Protein AF-A0A3D5NQ49-F1 (afdb_monomer_lite)

Foldseek 3Di:
DPVQQADWDWDDDDNDTDIDRSVLQVKDWPVVVLVVQVVCPCVPPDPVVVVVCVVVVDDDDRDTDIDTRVVSVVVSVVVVVVVNVVVD

Secondary structure (DSSP, 8-state):
--GGGG-EEEEEETTEEEEEEGGGGT-EE-HHHHHHHHHTTTTTS-HHHHHHHHHHT----PPP-EE--HHHHHHHHHHHHHHHHTT-

pLDDT: mean 79.15, std 9.9, range [38.62, 90.81]

Radius of gyration: 21.01 Å; chains: 1; bounding box: 43×22×59 Å

Sequence (88 aa):
MNKLKGHTINISAKDKVFPLTLEKLEIVLDSDKLADNAINYGKDLSDEEKLRKIGSAEEADISISFGHNEEKITEFVQSVAKEVNQEA

Structure (mmCIF, N/CA/C/O backbone):
data_AF-A0A3D5NQ49-F1
#
_entry.id   AF-A0A3D5NQ49-F1
#
loop_
_atom_site.group_PDB
_atom_site.id
_atom_site.type_symbol
_atom_site.label_atom_id
_atom_site.label_alt_id
_atom_site.label_comp_id
_atom_site.label_asym_id
_atom_site.label_entity_id
_atom_site.label_seq_id
_atom_site.pdbx_PDB_ins_code
_atom_site.Cartn_x
_atom_site.Cartn_y
_atom_site.Cartn_z
_atom_site.occupancy
_atom_site.B_iso_or_equiv
_atom_site.auth_seq_id
_atom_si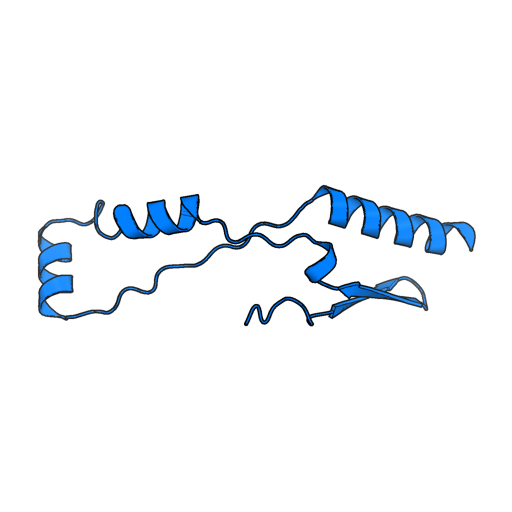te.auth_comp_id
_atom_site.auth_asym_id
_atom_site.auth_atom_id
_atom_site.pdbx_PDB_model_num
ATOM 1 N N . MET A 1 1 ? -10.826 0.153 -14.417 1.00 38.62 1 MET A N 1
ATOM 2 C CA . MET A 1 1 ? -11.647 -0.175 -13.226 1.00 38.62 1 MET A CA 1
ATOM 3 C C . MET A 1 1 ? -10.711 -0.478 -12.070 1.00 38.62 1 MET A C 1
ATOM 5 O O . MET A 1 1 ? -9.914 -1.401 -12.176 1.00 38.62 1 MET A O 1
ATOM 9 N N . ASN A 1 2 ? -10.756 0.330 -11.013 1.00 52.97 2 ASN A N 1
ATOM 10 C CA . ASN A 1 2 ? -9.852 0.225 -9.870 1.00 52.97 2 ASN A CA 1
ATOM 11 C C . ASN A 1 2 ? -10.329 -0.932 -8.961 1.00 52.97 2 ASN A C 1
ATOM 13 O O . ASN A 1 2 ? -11.197 -0.733 -8.112 1.00 52.97 2 ASN A O 1
ATOM 17 N N . LYS A 1 3 ? -9.854 -2.167 -9.211 1.00 56.59 3 LYS A N 1
ATOM 18 C CA . LYS A 1 3 ? -10.338 -3.413 -8.561 1.00 56.59 3 LYS A CA 1
ATOM 19 C C . LYS A 1 3 ? -10.180 -3.423 -7.029 1.00 56.59 3 LYS A C 1
ATOM 21 O O . LYS A 1 3 ? -10.822 -4.224 -6.356 1.00 56.59 3 LYS A O 1
ATOM 26 N N . LEU A 1 4 ? -9.380 -2.514 -6.474 1.00 62.19 4 LEU A N 1
ATOM 27 C CA . LEU A 1 4 ? -9.137 -2.377 -5.035 1.00 62.19 4 LEU A CA 1
ATOM 28 C C . LEU A 1 4 ? -10.307 -1.752 -4.256 1.00 62.19 4 LEU A C 1
ATOM 30 O O . LEU A 1 4 ? -10.428 -2.001 -3.062 1.00 62.19 4 LEU A O 1
ATOM 34 N N . LYS A 1 5 ? -11.207 -0.999 -4.909 1.00 63.19 5 LY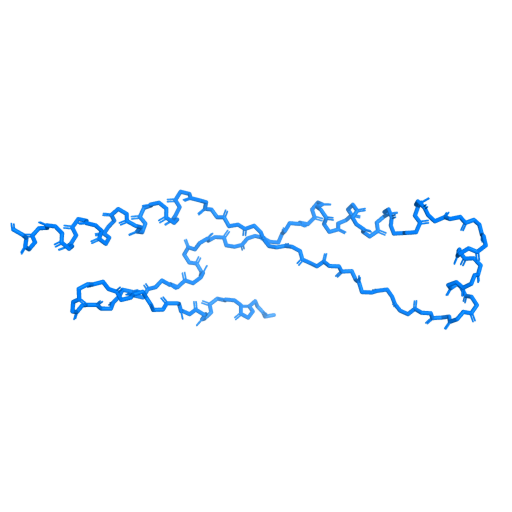S A N 1
ATOM 35 C CA . LYS A 1 5 ? -12.264 -0.233 -4.215 1.00 63.19 5 LYS A CA 1
ATOM 36 C C . LYS A 1 5 ? -13.281 -1.087 -3.442 1.00 63.19 5 LYS A C 1
ATOM 38 O O . LYS A 1 5 ? -13.869 -0.608 -2.485 1.00 63.19 5 LYS A O 1
ATOM 43 N N . GLY A 1 6 ? -13.470 -2.350 -3.824 1.00 66.81 6 GLY A N 1
ATOM 44 C CA . GLY A 1 6 ? -14.427 -3.259 -3.176 1.00 66.81 6 GLY A CA 1
ATOM 45 C C . GLY A 1 6 ? -13.816 -4.264 -2.200 1.00 66.81 6 GLY A C 1
ATOM 46 O O . GLY A 1 6 ? -14.533 -5.133 -1.717 1.00 66.81 6 GLY A O 1
ATOM 47 N N . HIS A 1 7 ? -12.505 -4.212 -1.953 1.00 80.44 7 HIS A N 1
ATOM 48 C CA . HIS A 1 7 ? -11.850 -5.194 -1.093 1.00 80.44 7 HIS A CA 1
ATOM 49 C C . HIS A 1 7 ? -11.958 -4.778 0.374 1.00 80.44 7 HIS A C 1
ATOM 51 O O . HIS A 1 7 ? -11.562 -3.675 0.757 1.00 80.44 7 HIS A O 1
ATOM 57 N N . THR A 1 8 ? -12.485 -5.687 1.188 1.00 85.19 8 THR A N 1
ATOM 58 C CA . THR A 1 8 ? -12.620 -5.523 2.634 1.00 85.19 8 THR A CA 1
ATOM 59 C C . THR A 1 8 ? -11.779 -6.574 3.336 1.00 85.19 8 THR A C 1
ATOM 61 O O . THR A 1 8 ? -11.870 -7.763 3.034 1.00 85.19 8 THR A O 1
ATOM 64 N N . ILE A 1 9 ? -10.969 -6.124 4.285 1.00 85.94 9 ILE A N 1
ATOM 65 C CA . ILE A 1 9 ? -10.235 -6.972 5.216 1.00 85.94 9 ILE A CA 1
ATOM 66 C C . ILE A 1 9 ? -11.042 -7.015 6.509 1.00 85.94 9 ILE A C 1
ATOM 68 O O . ILE A 1 9 ? -11.367 -5.974 7.070 1.00 85.94 9 ILE A O 1
ATOM 72 N N . ASN A 1 10 ? -11.376 -8.211 6.982 1.00 88.69 10 ASN A N 1
ATOM 73 C CA . ASN A 1 10 ? -12.084 -8.388 8.246 1.00 88.69 10 ASN A CA 1
ATOM 74 C C . ASN A 1 10 ? -11.067 -8.614 9.366 1.00 88.69 10 ASN A C 1
ATOM 76 O O . ASN A 1 10 ? -10.384 -9.637 9.383 1.00 88.69 10 ASN A O 1
ATOM 80 N N . ILE A 1 11 ? -10.975 -7.670 10.301 1.00 86.88 11 ILE A N 1
ATOM 81 C CA . ILE A 1 11 ? -10.120 -7.780 11.483 1.00 86.88 11 ILE A CA 1
ATOM 82 C C . ILE A 1 11 ? -1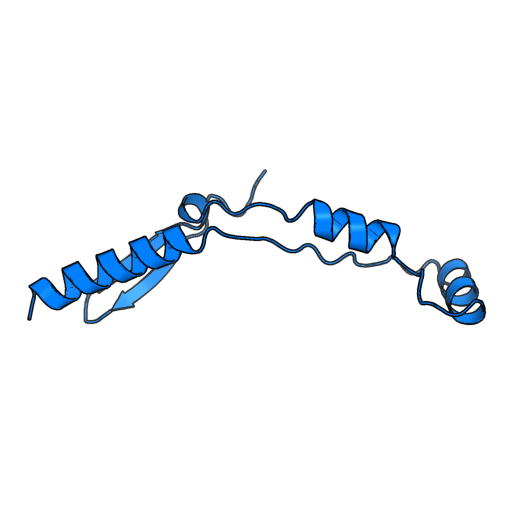0.979 -8.265 12.646 1.00 86.88 11 ILE A C 1
ATOM 84 O O . ILE A 1 11 ? -11.976 -7.637 12.980 1.00 86.88 11 ILE A O 1
ATOM 88 N N . SER A 1 12 ? -10.609 -9.383 13.265 1.00 87.25 12 SER A N 1
ATOM 89 C CA . SER A 1 12 ? -11.316 -9.890 14.448 1.00 87.25 12 SER A CA 1
ATOM 90 C C . SER A 1 12 ? -10.577 -9.468 15.715 1.00 87.25 12 SER A C 1
ATOM 92 O O . SER A 1 12 ? -9.368 -9.675 15.814 1.00 87.25 12 SER A O 1
ATOM 94 N N . ALA A 1 13 ? -11.291 -8.884 16.677 1.00 84.94 13 ALA A N 1
ATOM 95 C CA . ALA A 1 13 ? -10.755 -8.537 17.991 1.00 84.94 13 ALA A CA 1
ATOM 96 C C . ALA A 1 13 ? -11.802 -8.825 19.077 1.00 84.94 13 ALA A C 1
ATOM 98 O O . ALA A 1 13 ? -12.954 -8.398 18.965 1.00 84.94 13 ALA A O 1
ATOM 99 N N . LYS A 1 14 ? -11.393 -9.560 20.125 1.00 84.25 14 LYS A N 1
ATOM 100 C CA . LYS A 1 14 ? -12.308 -10.236 21.065 1.00 84.25 14 LYS A CA 1
ATOM 101 C C . LYS A 1 14 ? -13.352 -11.058 20.285 1.00 84.25 14 LYS A C 1
ATOM 103 O O . LYS A 1 14 ? -12.963 -11.887 19.468 1.00 84.25 14 LYS A O 1
ATOM 108 N N . ASP A 1 15 ? -14.638 -10.768 20.479 1.00 85.38 15 ASP A N 1
ATOM 109 C CA . ASP A 1 15 ? -15.774 -11.461 19.859 1.00 85.38 15 ASP A CA 1
ATOM 110 C C . ASP A 1 15 ? -16.433 -10.641 18.733 1.00 85.38 15 ASP A C 1
ATOM 112 O O . ASP A 1 15 ? -17.561 -10.917 18.321 1.00 85.38 15 ASP A O 1
ATOM 116 N N . LYS A 1 16 ? -15.749 -9.598 18.239 1.00 85.69 16 LYS A N 1
ATOM 117 C CA . LYS A 1 16 ? -16.259 -8.686 17.207 1.00 85.69 16 LYS A CA 1
ATOM 118 C C . LYS A 1 16 ? -15.388 -8.697 15.958 1.00 85.69 16 LYS A C 1
ATOM 120 O O . LYS A 1 16 ? -14.175 -8.902 16.013 1.00 85.69 16 LYS A O 1
ATOM 125 N N . VAL A 1 17 ? -16.030 -8.426 14.824 1.00 89.62 17 VAL A N 1
ATOM 126 C CA . VAL A 1 17 ? -15.387 -8.294 13.514 1.00 89.62 17 VAL A CA 1
ATOM 127 C C . VAL A 1 17 ? -15.489 -6.845 13.052 1.00 89.62 17 VAL A C 1
ATOM 129 O O . VAL A 1 17 ? -16.580 -6.290 12.956 1.00 89.62 17 VAL A O 1
ATOM 132 N N . PHE A 1 18 ? -14.341 -6.259 12.730 1.00 89.81 18 PHE A N 1
ATOM 133 C CA . PHE A 1 18 ? -14.173 -4.891 12.267 1.00 89.81 18 PHE A CA 1
ATOM 134 C C . PHE A 1 18 ? -13.762 -4.898 10.787 1.00 89.81 18 PHE A C 1
ATOM 136 O O . PHE A 1 18 ? -12.626 -5.263 10.464 1.00 89.81 18 PHE A O 1
ATOM 143 N N . PRO A 1 19 ? -14.665 -4.530 9.865 1.00 89.31 19 PRO A N 1
ATOM 144 C CA . PRO A 1 19 ? -14.354 -4.485 8.443 1.00 89.31 19 PRO A CA 1
ATOM 145 C C . PRO A 1 19 ? -13.557 -3.221 8.084 1.00 89.31 19 PRO A C 1
ATOM 147 O O . PRO A 1 19 ? -14.025 -2.093 8.264 1.00 89.31 19 PRO A O 1
ATOM 150 N N . LEU A 1 20 ? -12.374 -3.408 7.500 1.00 86.56 20 LEU A N 1
ATOM 151 C CA . LEU A 1 20 ? -11.555 -2.361 6.895 1.00 86.56 20 LEU A CA 1
ATOM 152 C C . LEU A 1 20 ? -11.660 -2.436 5.369 1.00 86.56 20 LEU A C 1
ATOM 154 O O . LEU A 1 20 ? -11.107 -3.331 4.733 1.00 86.56 20 LEU A O 1
ATOM 158 N N . THR A 1 21 ? -12.364 -1.483 4.766 1.00 86.88 21 THR A N 1
ATOM 159 C CA . THR A 1 21 ? -12.439 -1.358 3.304 1.00 86.88 21 THR A CA 1
ATOM 160 C C . THR A 1 21 ? -11.211 -0.622 2.781 1.00 86.88 21 THR A C 1
ATOM 162 O O . THR A 1 21 ? -10.939 0.496 3.215 1.00 86.88 21 THR A O 1
ATOM 165 N N . LEU A 1 22 ? -10.508 -1.211 1.810 1.00 81.38 22 LEU A N 1
ATOM 166 C CA . LEU A 1 22 ? -9.274 -0.663 1.235 1.00 81.38 22 LEU A CA 1
ATOM 167 C C . LEU A 1 22 ? -9.454 0.717 0.584 1.00 81.38 22 LEU A C 1
ATOM 169 O O . LEU A 1 22 ? -8.508 1.494 0.529 1.00 81.38 22 LEU A O 1
ATOM 173 N N . GLU A 1 23 ? -10.667 1.071 0.151 1.00 80.75 23 GLU A N 1
ATOM 174 C CA . GL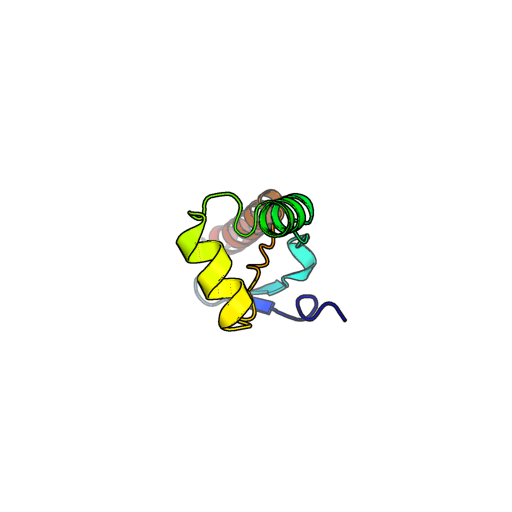U A 1 23 ? -10.975 2.424 -0.334 1.00 80.75 23 GLU A CA 1
ATOM 175 C C . GLU A 1 23 ? -10.757 3.508 0.738 1.00 80.75 23 GLU A C 1
ATOM 177 O O . GLU A 1 23 ? -10.368 4.624 0.404 1.00 80.75 23 GLU A O 1
ATOM 182 N N . LYS A 1 24 ? -10.927 3.177 2.026 1.00 81.19 24 LYS A N 1
ATOM 183 C CA . LYS A 1 24 ? -10.691 4.109 3.142 1.00 81.19 24 LYS A CA 1
ATOM 184 C C . LYS A 1 24 ? -9.208 4.363 3.420 1.00 81.19 24 LYS A C 1
ATOM 186 O O . LYS A 1 24 ? -8.896 5.287 4.160 1.00 81.19 24 LYS A O 1
ATOM 191 N N . LEU A 1 25 ? -8.315 3.546 2.858 1.00 81.31 25 LEU A N 1
ATOM 192 C CA . LEU A 1 25 ? -6.866 3.678 3.029 1.00 81.31 25 LEU A CA 1
ATOM 193 C C . LEU A 1 25 ? -6.227 4.631 2.016 1.00 81.31 25 LEU A C 1
ATOM 195 O O . LEU A 1 25 ? -5.004 4.754 2.009 1.00 81.31 25 LEU A O 1
ATOM 199 N N . GLU A 1 26 ? -7.040 5.265 1.160 1.00 81.25 26 GLU A N 1
ATOM 200 C CA . GLU A 1 26 ? -6.580 6.210 0.137 1.00 81.25 26 GLU A CA 1
ATOM 201 C C . GLU A 1 26 ? -5.414 5.621 -0.665 1.00 81.25 26 GLU A C 1
ATOM 203 O O . GLU A 1 26 ? -4.341 6.203 -0.762 1.00 81.25 26 GLU A O 1
ATOM 208 N N . ILE A 1 27 ? -5.603 4.406 -1.191 1.00 77.69 27 ILE A N 1
ATOM 209 C CA . ILE A 1 27 ? -4.544 3.706 -1.919 1.00 77.69 27 ILE A CA 1
ATOM 210 C C . ILE A 1 27 ? -4.206 4.488 -3.188 1.00 77.69 27 ILE A C 1
ATOM 212 O O . ILE A 1 27 ? -5.050 4.644 -4.078 1.00 77.69 27 ILE A O 1
ATOM 216 N N . VAL A 1 28 ? -2.954 4.929 -3.285 1.00 79.12 28 VAL A N 1
ATOM 217 C CA . VAL A 1 28 ? -2.429 5.655 -4.442 1.00 79.12 28 VAL A CA 1
ATOM 218 C C . VAL A 1 28 ? -1.381 4.792 -5.133 1.00 79.12 28 VAL A C 1
ATOM 220 O O . VAL A 1 28 ? -0.539 4.158 -4.496 1.00 79.12 28 VAL A O 1
ATOM 223 N N . LEU A 1 29 ? -1.452 4.747 -6.463 1.00 75.81 29 LEU A N 1
ATOM 224 C CA . LEU A 1 29 ? -0.387 4.182 -7.280 1.00 75.81 29 LEU A CA 1
ATOM 225 C C . LEU A 1 29 ? 0.853 5.065 -7.140 1.00 75.81 29 LEU A C 1
ATOM 227 O O . LEU A 1 29 ? 0.792 6.251 -7.469 1.00 75.81 29 LEU A O 1
ATOM 231 N N . ASP A 1 30 ? 1.969 4.476 -6.720 1.00 80.38 30 ASP A N 1
ATOM 232 C CA . ASP A 1 30 ? 3.256 5.165 -6.684 1.00 80.38 30 ASP A CA 1
ATOM 233 C C . ASP A 1 30 ? 3.788 5.318 -8.119 1.00 80.38 30 ASP A C 1
ATOM 235 O O . ASP A 1 30 ? 4.526 4.482 -8.647 1.00 80.38 30 ASP A O 1
ATOM 239 N N . SER A 1 31 ? 3.280 6.349 -8.795 1.00 75.88 31 SER A N 1
ATOM 240 C CA . SER A 1 31 ? 3.514 6.592 -10.221 1.00 75.88 31 SER A CA 1
ATOM 241 C C . SER A 1 31 ? 4.945 7.047 -10.483 1.00 75.88 31 SER A C 1
ATOM 243 O O . SER A 1 31 ? 5.499 6.708 -11.527 1.00 75.88 31 SER A O 1
ATOM 245 N N . ASP A 1 32 ? 5.552 7.744 -9.521 1.00 78.62 32 ASP A N 1
ATOM 246 C CA . ASP A 1 32 ? 6.939 8.198 -9.595 1.00 78.62 32 ASP A CA 1
ATOM 247 C C . ASP A 1 32 ? 7.886 6.999 -9.529 1.00 78.62 32 ASP A C 1
ATOM 249 O O . ASP A 1 32 ? 8.710 6.809 -10.422 1.00 78.62 32 ASP A O 1
ATOM 253 N N . LYS A 1 33 ? 7.685 6.094 -8.563 1.00 78.56 33 LYS A N 1
ATOM 254 C CA . LYS A 1 33 ? 8.475 4.860 -8.474 1.00 78.56 33 LYS A CA 1
ATOM 255 C C . LYS A 1 33 ? 8.256 3.933 -9.668 1.00 78.56 33 LYS A C 1
ATOM 257 O O . LYS A 1 33 ? 9.189 3.259 -10.105 1.00 78.56 33 LYS A O 1
ATOM 262 N N . LEU A 1 34 ? 7.037 3.882 -10.210 1.00 80.06 34 LEU A N 1
ATOM 263 C CA . LEU A 1 34 ? 6.749 3.125 -11.429 1.00 80.06 34 LEU A CA 1
ATOM 264 C C . LEU A 1 34 ? 7.505 3.700 -12.636 1.00 80.06 34 LEU A C 1
ATOM 266 O O . LEU A 1 34 ? 8.107 2.938 -13.394 1.00 80.06 34 LEU A O 1
ATOM 270 N N . ALA A 1 35 ? 7.493 5.025 -12.802 1.00 79.56 35 ALA A N 1
ATOM 271 C CA . ALA A 1 35 ? 8.224 5.707 -13.863 1.00 79.56 35 ALA A CA 1
ATOM 272 C C . ALA A 1 35 ? 9.739 5.511 -13.713 1.00 79.56 35 ALA A C 1
ATOM 274 O O . ALA A 1 35 ? 10.403 5.167 -14.690 1.00 79.56 35 ALA A O 1
ATOM 275 N N . ASP A 1 36 ? 10.271 5.629 -12.495 1.00 82.62 36 ASP A N 1
ATOM 276 C CA . ASP A 1 36 ? 11.685 5.393 -12.206 1.00 82.62 36 ASP A CA 1
ATOM 277 C C . ASP A 1 36 ? 12.102 3.953 -12.518 1.00 82.62 36 ASP A C 1
ATOM 279 O O . ASP A 1 36 ? 13.135 3.737 -13.154 1.00 82.62 36 ASP A O 1
ATOM 283 N N . ASN A 1 37 ? 11.294 2.960 -12.137 1.00 79.06 37 ASN A N 1
ATOM 284 C CA . ASN A 1 37 ? 11.564 1.559 -12.462 1.00 79.06 37 ASN A CA 1
ATOM 285 C C . ASN A 1 37 ? 11.535 1.304 -13.975 1.00 79.06 37 ASN A C 1
ATOM 287 O O . ASN A 1 37 ? 12.362 0.549 -14.481 1.00 79.06 37 ASN A O 1
ATOM 291 N N . ALA A 1 38 ? 10.601 1.929 -14.698 1.00 78.31 38 ALA A N 1
ATOM 292 C CA . ALA A 1 38 ? 10.482 1.777 -16.145 1.00 78.31 38 ALA A CA 1
ATOM 293 C C . ALA A 1 38 ? 11.646 2.446 -16.895 1.00 78.31 38 ALA A C 1
ATOM 295 O O . ALA A 1 38 ? 12.226 1.843 -17.794 1.00 78.31 38 ALA A O 1
ATOM 296 N N . ILE A 1 39 ? 12.020 3.672 -16.512 1.00 78.19 39 ILE A N 1
ATOM 297 C CA . ILE A 1 39 ? 13.101 4.436 -17.154 1.00 78.19 39 ILE A CA 1
ATOM 298 C C . ILE A 1 39 ? 14.470 3.824 -16.848 1.00 78.19 39 ILE A C 1
ATOM 300 O O . ILE A 1 39 ? 15.337 3.787 -17.720 1.00 78.19 39 ILE A O 1
ATOM 304 N N . ASN A 1 40 ? 14.683 3.334 -15.624 1.00 80.44 40 ASN A N 1
ATOM 305 C CA . ASN A 1 40 ? 15.942 2.696 -15.243 1.00 80.44 40 ASN A CA 1
ATOM 306 C C . ASN A 1 40 ? 15.982 1.196 -15.586 1.00 80.44 40 ASN A C 1
ATOM 308 O O . ASN A 1 40 ? 16.979 0.536 -15.282 1.00 80.44 40 ASN A O 1
ATOM 312 N N . TYR A 1 41 ? 14.951 0.644 -16.238 1.00 78.69 41 TYR A N 1
ATOM 313 C CA . TYR A 1 41 ? 14.944 -0.762 -16.626 1.00 78.69 41 TYR A CA 1
ATOM 314 C C . TYR A 1 41 ? 16.136 -1.076 -17.538 1.00 78.69 41 TYR A C 1
ATOM 316 O O . TYR A 1 41 ? 16.289 -0.526 -18.627 1.00 78.69 41 TYR A O 1
ATOM 324 N N . GLY A 1 42 ? 17.012 -1.965 -17.073 1.00 73.50 42 GLY A N 1
ATOM 325 C CA . GLY A 1 42 ? 18.210 -2.360 -17.805 1.00 73.50 42 GLY A CA 1
ATOM 326 C C . GLY A 1 42 ? 19.376 -1.368 -17.748 1.00 73.50 42 GLY A C 1
ATOM 327 O O . GLY A 1 42 ? 20.405 -1.629 -18.370 1.00 73.50 42 GLY A O 1
ATOM 328 N N . LYS A 1 43 ? 19.264 -0.261 -16.999 1.00 81.88 43 LYS A N 1
ATOM 329 C CA . LYS A 1 43 ? 20.339 0.736 -16.856 1.00 81.88 43 LYS A CA 1
ATOM 330 C C . LYS A 1 43 ? 21.591 0.151 -16.204 1.00 81.88 43 LYS A C 1
ATOM 332 O O . LYS A 1 43 ? 22.690 0.393 -16.697 1.00 81.88 43 LYS A O 1
ATOM 337 N N . ASP A 1 44 ? 21.400 -0.669 -15.175 1.00 82.81 44 ASP A N 1
ATOM 338 C CA . ASP A 1 44 ? 22.481 -1.299 -14.406 1.00 82.81 44 ASP A CA 1
ATOM 339 C C . ASP A 1 44 ? 22.979 -2.624 -15.013 1.00 82.81 44 ASP A C 1
ATOM 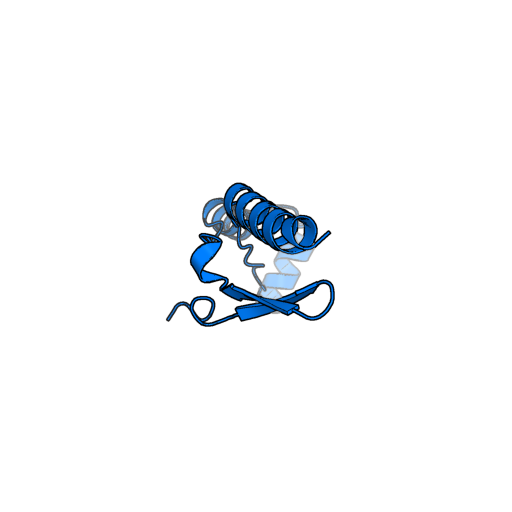341 O O . ASP A 1 44 ? 23.870 -3.262 -14.459 1.00 82.81 44 ASP A O 1
ATOM 345 N N . LEU A 1 45 ? 22.422 -3.054 -16.153 1.00 82.12 45 LEU A N 1
ATOM 346 C CA . LEU A 1 45 ? 22.866 -4.265 -16.846 1.00 82.12 45 LEU A CA 1
ATOM 347 C C . LEU A 1 45 ? 24.158 -4.016 -17.628 1.00 82.12 45 LEU A C 1
ATOM 349 O O . LEU A 1 45 ? 24.339 -2.960 -18.250 1.00 82.12 45 LEU A O 1
ATOM 353 N N . SER A 1 46 ? 25.015 -5.035 -17.673 1.00 84.50 46 SER A N 1
ATOM 354 C CA . SER A 1 46 ? 26.168 -5.053 -18.572 1.00 84.50 46 SER A CA 1
ATOM 355 C C . SER A 1 46 ? 25.735 -5.112 -20.044 1.00 84.50 46 SER A C 1
ATOM 357 O O . SER A 1 46 ? 24.613 -5.509 -20.376 1.00 84.50 46 SER A O 1
ATOM 359 N N . ASP A 1 47 ? 26.624 -4.716 -20.955 1.00 85.19 47 ASP A N 1
ATOM 360 C CA . ASP A 1 47 ? 26.324 -4.689 -22.393 1.00 85.19 47 ASP A CA 1
ATOM 361 C C . ASP A 1 47 ? 25.966 -6.080 -22.945 1.00 85.19 47 ASP A C 1
ATOM 363 O O . ASP A 1 47 ? 25.082 -6.212 -23.792 1.00 85.19 47 ASP A O 1
ATOM 367 N N . GLU A 1 48 ? 26.590 -7.130 -22.409 1.00 85.31 48 GLU A N 1
ATOM 368 C CA . GLU A 1 48 ? 26.322 -8.520 -22.783 1.00 85.31 48 GLU A CA 1
ATOM 369 C C . GLU A 1 48 ? 24.919 -8.972 -22.335 1.00 85.31 48 GLU A C 1
ATOM 371 O O . GLU A 1 48 ? 24.187 -9.619 -23.088 1.00 85.31 48 GLU A O 1
ATOM 376 N N . GLU A 1 49 ? 24.480 -8.552 -21.146 1.00 81.69 49 GLU A N 1
ATOM 377 C CA . GLU A 1 49 ? 23.133 -8.828 -20.633 1.00 81.69 49 GLU A CA 1
ATOM 378 C C . GLU A 1 49 ? 22.046 -8.071 -21.402 1.00 81.69 49 GLU A C 1
ATOM 380 O O . GLU A 1 49 ? 20.981 -8.634 -21.674 1.00 81.69 49 GLU A O 1
ATOM 385 N N . LYS A 1 50 ? 22.317 -6.820 -21.798 1.00 82.00 50 LYS A N 1
ATOM 386 C CA . LYS A 1 50 ? 21.419 -6.027 -22.655 1.00 82.00 50 LYS A CA 1
ATOM 387 C C . LYS A 1 50 ? 21.226 -6.699 -24.011 1.00 82.00 50 LYS A C 1
ATOM 389 O O . LYS A 1 50 ? 20.089 -6.884 -24.445 1.00 82.00 50 LYS A O 1
ATOM 394 N N . LEU A 1 51 ? 22.319 -7.115 -24.655 1.00 81.38 51 LEU A N 1
ATOM 395 C CA . LEU A 1 51 ? 22.276 -7.818 -25.941 1.00 81.38 51 LEU A CA 1
ATOM 396 C C . LEU A 1 51 ? 21.518 -9.143 -25.839 1.00 81.38 51 LEU A C 1
ATOM 398 O O . LEU A 1 51 ? 20.694 -9.441 -26.705 1.00 81.38 51 LEU A O 1
ATOM 402 N N . ARG A 1 52 ? 21.736 -9.907 -24.761 1.00 82.38 52 ARG A N 1
ATOM 403 C CA . ARG A 1 52 ? 21.002 -11.153 -24.515 1.00 82.38 52 ARG A CA 1
ATOM 404 C C . ARG A 1 52 ? 19.500 -10.909 -24.387 1.00 82.38 52 ARG A C 1
ATOM 406 O O . ARG A 1 52 ? 18.737 -11.630 -25.017 1.00 82.38 52 ARG A O 1
ATOM 413 N N . LYS A 1 53 ? 19.084 -9.890 -23.626 1.00 76.56 53 LYS A N 1
ATOM 414 C CA . LYS A 1 53 ? 17.665 -9.545 -23.434 1.00 76.56 53 LYS A CA 1
ATOM 415 C C . LYS A 1 53 ? 16.977 -9.063 -24.711 1.00 76.56 53 LYS A C 1
ATOM 417 O O . LYS A 1 53 ? 15.836 -9.437 -24.960 1.00 76.56 53 LYS A O 1
ATOM 422 N N . ILE A 1 54 ? 17.670 -8.278 -25.541 1.00 78.06 54 ILE A N 1
ATOM 423 C CA . ILE A 1 54 ? 17.156 -7.869 -26.860 1.00 78.06 54 ILE A CA 1
ATOM 424 C C . ILE A 1 54 ? 17.004 -9.095 -27.770 1.00 78.06 54 ILE A C 1
ATOM 426 O O . ILE A 1 54 ? 15.981 -9.248 -28.432 1.00 78.06 54 ILE A O 1
ATOM 430 N N . GLY A 1 55 ? 18.006 -9.979 -27.786 1.00 79.44 55 GLY A N 1
ATOM 431 C CA . GLY A 1 55 ? 18.010 -11.179 -28.624 1.00 79.44 55 GLY A CA 1
ATOM 432 C C . GLY A 1 55 ? 16.998 -12.248 -28.204 1.00 79.44 55 GLY A C 1
ATOM 433 O O . GLY A 1 55 ? 16.536 -13.002 -29.058 1.00 79.44 55 GLY A O 1
ATOM 434 N N . SER A 1 56 ? 16.637 -12.316 -26.919 1.00 79.25 56 SER A N 1
ATOM 435 C CA . SER A 1 56 ? 15.649 -13.268 -26.398 1.00 79.25 56 SER A CA 1
ATOM 436 C C . SER A 1 56 ? 14.207 -12.760 -26.439 1.00 79.25 56 SER A C 1
ATOM 438 O O . SER A 1 56 ? 13.302 -13.553 -26.188 1.00 79.25 56 SER A O 1
ATOM 440 N N . ALA A 1 57 ? 13.987 -11.474 -26.749 1.00 69.31 57 ALA A N 1
ATOM 441 C CA . ALA A 1 57 ? 12.681 -10.815 -26.654 1.00 69.31 57 ALA A CA 1
ATOM 442 C C . ALA A 1 57 ? 11.981 -11.071 -25.302 1.00 69.31 57 ALA A C 1
ATOM 444 O O . ALA A 1 57 ? 10.763 -11.232 -25.244 1.00 69.31 57 ALA A O 1
ATOM 445 N N . GLU A 1 58 ? 12.756 -11.144 -24.214 1.00 72.06 58 GLU A N 1
ATOM 446 C CA . GLU A 1 58 ? 12.204 -11.316 -22.869 1.00 72.06 58 GLU A CA 1
ATOM 447 C C . GLU A 1 58 ? 11.331 -10.113 -22.508 1.00 72.06 58 GLU A C 1
ATOM 449 O O . GLU A 1 58 ? 11.820 -8.984 -22.408 1.00 72.06 58 GLU A O 1
ATOM 454 N N . GLU A 1 59 ? 10.043 -10.363 -22.272 1.00 70.38 59 GLU A N 1
ATOM 455 C CA . GLU A 1 59 ? 9.166 -9.366 -21.675 1.00 70.38 59 GLU A CA 1
ATOM 456 C C . GLU A 1 59 ? 9.624 -9.065 -20.245 1.00 70.38 59 GLU A C 1
ATOM 458 O O . GLU A 1 59 ? 10.015 -9.944 -19.471 1.00 70.38 59 GLU A O 1
ATOM 463 N N . ALA A 1 60 ? 9.617 -7.780 -19.914 1.00 68.38 60 ALA A N 1
ATOM 464 C CA . ALA A 1 60 ? 10.017 -7.282 -18.618 1.00 68.38 60 ALA A CA 1
ATOM 465 C C . ALA A 1 60 ? 8.789 -7.085 -17.734 1.00 68.38 60 ALA A C 1
ATOM 467 O O . ALA A 1 60 ? 7.982 -6.190 -17.989 1.00 68.38 60 ALA A O 1
ATOM 468 N N . ASP A 1 61 ? 8.690 -7.854 -16.654 1.00 72.19 61 ASP A N 1
ATOM 469 C CA . ASP A 1 61 ? 7.708 -7.571 -15.614 1.00 72.19 61 ASP A CA 1
ATOM 470 C C . ASP A 1 61 ? 8.134 -6.322 -14.834 1.00 72.19 61 ASP A C 1
ATOM 472 O O . ASP A 1 61 ? 9.120 -6.322 -14.091 1.00 72.19 61 ASP A O 1
ATOM 476 N N . ILE A 1 62 ? 7.384 -5.233 -15.003 1.00 71.19 62 ILE A N 1
ATOM 477 C CA . ILE A 1 62 ? 7.574 -4.013 -14.218 1.00 71.19 62 ILE A CA 1
ATOM 478 C C . ILE A 1 62 ? 6.728 -4.129 -12.953 1.00 71.19 62 ILE A C 1
ATOM 480 O O . ILE A 1 62 ? 5.498 -4.187 -13.003 1.00 71.19 62 ILE A O 1
ATOM 484 N N . SER A 1 63 ? 7.397 -4.149 -11.802 1.00 70.56 63 SER A N 1
ATOM 485 C CA . SER A 1 63 ? 6.720 -4.207 -10.510 1.00 70.56 63 SER A CA 1
ATOM 486 C C . SER A 1 63 ? 5.961 -2.911 -10.231 1.00 70.56 63 SER A C 1
ATOM 488 O O . SER A 1 63 ? 6.532 -1.817 -10.229 1.00 70.56 63 SER A O 1
ATOM 490 N N . ILE A 1 64 ? 4.665 -3.053 -9.957 1.00 72.25 64 ILE A N 1
ATOM 491 C CA . ILE A 1 64 ? 3.779 -1.960 -9.567 1.00 72.25 64 ILE A CA 1
ATOM 492 C C . ILE A 1 64 ? 3.703 -1.926 -8.040 1.00 72.25 64 ILE A C 1
ATOM 494 O O . ILE A 1 64 ? 3.339 -2.915 -7.407 1.00 72.25 64 ILE A O 1
ATOM 498 N N . SER A 1 65 ? 4.028 -0.777 -7.446 1.00 75.50 65 SER A N 1
ATOM 499 C CA . SER A 1 65 ? 3.905 -0.542 -6.003 1.00 75.50 65 SER A CA 1
ATOM 500 C C . SER A 1 65 ? 2.715 0.369 -5.702 1.00 75.50 65 SER A C 1
ATOM 502 O O . SER A 1 65 ? 2.470 1.344 -6.411 1.00 75.50 65 SER A O 1
ATOM 504 N N . PHE A 1 66 ? 1.991 0.063 -4.628 1.00 75.94 66 PHE A N 1
ATOM 505 C CA . PHE A 1 66 ? 0.894 0.887 -4.125 1.00 75.94 66 PHE A CA 1
ATOM 506 C C . PHE A 1 66 ? 1.264 1.444 -2.751 1.00 75.94 66 PHE A C 1
ATOM 508 O O . PHE A 1 66 ? 1.703 0.693 -1.879 1.00 75.94 66 PHE A O 1
ATOM 515 N N . GLY A 1 67 ? 1.076 2.748 -2.569 1.00 81.00 67 GLY A N 1
ATOM 516 C CA . GLY A 1 67 ? 1.134 3.409 -1.270 1.00 81.00 67 GLY A CA 1
ATOM 517 C C . GLY A 1 67 ? -0.241 3.440 -0.603 1.00 81.00 67 GLY A C 1
ATOM 518 O O . GLY A 1 67 ? -1.270 3.268 -1.262 1.00 81.00 67 GLY A O 1
ATOM 519 N N . HIS A 1 68 ? -0.263 3.667 0.706 1.00 82.31 68 HIS A N 1
ATOM 520 C CA . HIS A 1 68 ? -1.486 3.887 1.477 1.00 82.31 68 HIS A CA 1
ATOM 521 C C . HIS A 1 68 ? -1.256 4.981 2.521 1.00 82.31 68 HIS A C 1
ATOM 523 O O . HIS A 1 68 ? -0.119 5.247 2.908 1.00 82.31 68 HIS A O 1
ATOM 529 N N . ASN A 1 69 ? -2.338 5.599 2.988 1.00 85.75 69 ASN A N 1
ATOM 530 C CA . ASN A 1 69 ? -2.276 6.600 4.042 1.00 85.75 69 ASN A CA 1
ATOM 531 C C . ASN A 1 69 ? -2.156 5.920 5.424 1.00 85.75 69 ASN A C 1
ATOM 533 O O . ASN A 1 69 ? -3.109 5.306 5.912 1.00 85.75 69 ASN A O 1
ATOM 537 N N . GLU A 1 70 ? -0.983 6.022 6.058 1.00 85.62 70 GLU A N 1
ATOM 538 C CA . GLU A 1 70 ? -0.707 5.434 7.381 1.00 85.62 70 GLU A CA 1
ATOM 539 C C . GLU A 1 70 ? -1.582 6.029 8.499 1.00 85.62 70 GLU A C 1
ATOM 541 O O . GLU A 1 70 ? -1.947 5.327 9.451 1.00 85.62 70 GLU A O 1
ATOM 546 N N . GLU A 1 71 ? -1.991 7.296 8.378 1.00 88.19 71 GLU A N 1
ATOM 547 C CA . GLU A 1 71 ? -2.877 7.941 9.353 1.00 88.19 71 GLU A CA 1
ATOM 548 C C . GLU A 1 71 ? -4.240 7.248 9.376 1.00 88.19 71 GLU A C 1
ATOM 550 O O . GLU A 1 71 ? -4.781 6.989 10.448 1.00 88.19 71 GLU A O 1
ATOM 555 N N . LYS A 1 72 ? -4.756 6.839 8.209 1.00 85.88 72 LYS A N 1
ATOM 556 C CA . LYS A 1 72 ? -6.037 6.121 8.098 1.00 85.88 72 LYS A CA 1
ATOM 557 C C . LYS A 1 72 ? -5.991 4.745 8.758 1.00 85.88 72 LYS A C 1
ATOM 559 O O . LYS A 1 72 ? -6.980 4.317 9.355 1.00 85.88 72 LYS A O 1
ATOM 564 N N . ILE A 1 73 ? -4.845 4.062 8.697 1.00 87.00 73 ILE A N 1
ATOM 565 C CA . ILE A 1 73 ? -4.638 2.811 9.441 1.00 87.00 73 ILE A CA 1
ATOM 566 C C . ILE A 1 73 ? -4.616 3.092 10.943 1.00 87.00 73 ILE A C 1
ATOM 568 O O . ILE A 1 73 ? -5.268 2.387 11.713 1.00 87.00 73 ILE A O 1
ATOM 572 N N . THR A 1 74 ? -3.907 4.137 11.361 1.00 90.19 74 THR A N 1
ATOM 573 C CA . THR A 1 74 ? -3.799 4.517 12.773 1.00 90.19 74 THR A CA 1
ATOM 574 C C . THR A 1 74 ? -5.161 4.893 13.360 1.00 90.19 74 THR A C 1
ATOM 576 O O . THR A 1 74 ? -5.530 4.377 14.416 1.00 90.19 74 THR A O 1
ATOM 579 N N . GLU A 1 75 ? -5.945 5.714 12.656 1.00 89.94 75 GLU A N 1
ATOM 580 C CA . GLU A 1 75 ? -7.324 6.072 13.015 1.00 89.94 75 GLU A CA 1
ATOM 581 C C . GLU A 1 75 ? -8.198 4.821 13.178 1.00 89.94 75 GLU A C 1
ATOM 583 O O . GLU A 1 75 ? -8.922 4.682 14.169 1.00 89.94 75 GLU A O 1
ATOM 588 N N . PHE A 1 76 ? -8.098 3.872 12.240 1.00 89.50 76 PHE A N 1
ATOM 589 C CA . PHE A 1 76 ? -8.834 2.614 12.316 1.00 89.50 76 PHE A CA 1
ATOM 590 C C . PHE A 1 76 ? -8.443 1.804 13.559 1.00 89.50 76 PHE A C 1
ATOM 592 O O . PHE A 1 76 ? -9.318 1.422 14.338 1.00 89.50 76 PHE A O 1
ATOM 599 N N . VAL A 1 77 ? -7.147 1.591 13.801 1.00 89.00 77 VAL A N 1
ATOM 600 C CA . VAL A 1 77 ? -6.663 0.830 14.967 1.00 89.00 77 VAL A CA 1
ATOM 601 C C . VAL A 1 77 ? -7.099 1.487 16.278 1.00 89.00 77 VAL A C 1
ATOM 603 O O . VAL A 1 77 ? -7.556 0.794 17.188 1.00 89.00 77 VAL A O 1
ATOM 606 N N . GLN A 1 78 ? -7.022 2.816 16.375 1.00 90.81 78 GLN A N 1
ATOM 607 C CA . GLN A 1 78 ? -7.485 3.554 17.551 1.00 90.81 78 GLN A CA 1
ATOM 608 C C . GLN A 1 78 ? -8.995 3.408 17.770 1.00 90.81 78 GLN A C 1
ATOM 610 O O . GLN A 1 78 ? -9.428 3.248 18.913 1.00 90.81 78 GLN A O 1
ATOM 615 N N . SER A 1 79 ? -9.798 3.422 16.700 1.00 88.31 79 SER A N 1
ATOM 616 C CA . SER A 1 79 ? -11.248 3.215 16.798 1.00 88.31 79 SER A CA 1
ATOM 617 C C . SER A 1 79 ? -11.593 1.825 17.343 1.00 88.31 79 SER A C 1
ATOM 619 O O . SER A 1 79 ? -12.372 1.719 18.291 1.00 88.31 79 SER A O 1
ATOM 621 N N . VAL A 1 80 ? -10.922 0.780 16.843 1.00 88.88 80 VAL A N 1
ATOM 622 C CA . VAL A 1 80 ? -11.074 -0.598 17.332 1.00 88.88 80 VAL A CA 1
ATOM 623 C C . VAL A 1 80 ? -10.649 -0.690 18.795 1.00 88.88 80 VAL A C 1
ATOM 625 O O . VAL A 1 80 ? -11.389 -1.224 19.616 1.00 88.88 80 VAL A O 1
ATOM 628 N N . ALA A 1 81 ? -9.490 -0.129 19.153 1.00 87.31 81 ALA A N 1
ATOM 629 C CA . ALA A 1 81 ? -9.001 -0.139 20.529 1.00 87.31 81 ALA A CA 1
ATOM 630 C C . ALA A 1 81 ? -9.976 0.557 21.490 1.00 87.31 81 ALA A C 1
ATOM 632 O O . ALA A 1 81 ? -10.212 0.059 22.588 1.00 87.31 81 ALA A O 1
ATOM 633 N N . LYS A 1 82 ? -10.574 1.682 21.082 1.00 87.62 82 LYS A N 1
ATOM 634 C CA . LYS A 1 82 ? -11.573 2.395 21.884 1.00 87.62 82 LYS A CA 1
ATOM 635 C C . LYS A 1 82 ? -12.829 1.553 22.098 1.00 87.62 82 LYS A C 1
ATOM 637 O O . LYS A 1 82 ? -13.264 1.435 23.237 1.00 87.62 82 LYS A O 1
ATOM 642 N N . GLU A 1 83 ? -13.383 0.952 21.049 1.00 84.44 83 GLU A N 1
ATOM 643 C CA . GLU A 1 83 ? -14.583 0.111 21.171 1.00 84.44 83 GLU A CA 1
ATOM 644 C C . GLU A 1 83 ? -14.329 -1.150 22.003 1.00 84.44 83 GLU A C 1
ATOM 646 O O . GLU A 1 83 ? -15.151 -1.525 22.834 1.00 84.44 83 GLU A O 1
ATOM 651 N N . VAL A 1 84 ? -13.166 -1.776 21.832 1.00 84.81 84 VAL A N 1
ATOM 652 C CA . VAL A 1 84 ? -12.776 -2.978 22.577 1.00 84.81 84 VAL A CA 1
ATOM 653 C C . VAL A 1 84 ? -12.494 -2.671 24.054 1.00 84.81 84 VAL A C 1
ATOM 655 O O . VA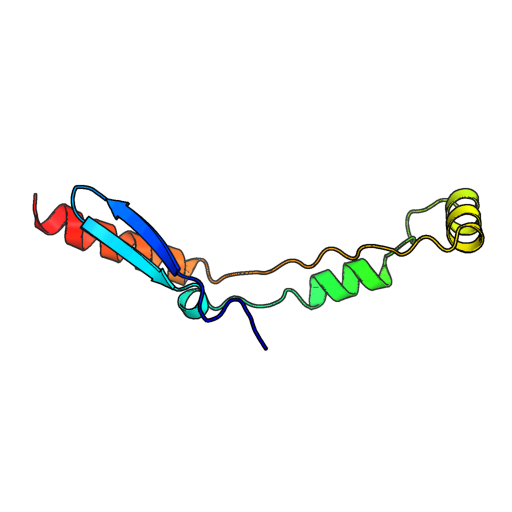L A 1 84 ? -12.815 -3.498 24.910 1.00 84.81 84 VAL A O 1
ATOM 658 N N . ASN A 1 85 ? -11.903 -1.513 24.371 1.00 78.31 85 ASN A N 1
ATOM 659 C CA . ASN A 1 85 ? -11.553 -1.123 25.744 1.00 78.31 85 ASN A CA 1
ATOM 660 C C . ASN A 1 85 ? -12.696 -0.441 26.507 1.00 78.31 85 ASN A C 1
ATOM 662 O O . ASN A 1 85 ? -12.692 -0.482 27.729 1.00 78.31 85 ASN A O 1
ATOM 666 N N . GLN A 1 86 ? -13.675 0.168 25.831 1.00 61.91 86 GLN A N 1
ATOM 667 C CA . GLN A 1 86 ? -14.882 0.686 26.495 1.00 61.91 86 GLN A CA 1
ATOM 668 C C . GLN A 1 86 ? -15.776 -0.425 27.071 1.00 61.91 86 GLN A C 1
ATOM 670 O O . GLN A 1 86 ? -16.641 -0.141 27.893 1.00 61.91 86 GLN A O 1
ATOM 675 N N . GLU A 1 87 ? -15.560 -1.677 26.665 1.00 51.78 87 GLU A N 1
ATOM 676 C CA . GLU A 1 87 ? -16.209 -2.868 27.229 1.00 51.78 87 GLU A CA 1
ATOM 677 C C . GLU A 1 87 ? -15.389 -3.555 28.339 1.00 51.78 87 GLU A C 1
ATOM 679 O O . GLU A 1 87 ? -15.711 -4.684 28.708 1.00 51.78 87 GLU A O 1
ATOM 684 N N . ALA A 1 88 ? -14.306 -2.936 28.827 1.00 46.72 88 ALA A N 1
ATOM 685 C CA . ALA A 1 88 ? -13.496 -3.453 29.936 1.00 46.72 88 ALA A CA 1
ATOM 686 C C . ALA A 1 88 ? -13.879 -2.816 31.280 1.00 46.72 88 ALA A C 1
ATOM 688 O O . ALA A 1 88 ? -14.107 -1.585 31.311 1.00 46.72 88 ALA A O 1
#